Protein AF-A0A820RZW2-F1 (afdb_monomer)

Radius of gyration: 17.22 Å; Cα contacts (8 Å, |Δi|>4): 13; chains: 1; bounding box: 36×34×39 Å

Sequence (67 aa):
MSKEQLYDMFQNILTIKKFEHQMIFNSAQLDNNDEQAATIRRELDGRMKQAESLQRQRGLMPKFVHK

Secondary structure (DSSP, 8-state):
--HHHHHHHHHHHH---HHHHHHHHHHHT-SSHHHHHHHHHHHHHHHHHHHHHHHHGGGGSPP----

Solvent-accessible surface area (backbone atoms only — not comparable to full-atom values): 4062 Å² total; per-residue (Å²): 134,53,76,65,60,51,49,53,50,48,36,67,72,67,70,52,51,73,68,60,50,51,54,52,52,58,38,69,68,45,92,43,71,67,61,23,51,52,50,51,51,56,53,51,53,54,51,50,54,51,52,51,51,51,59,72,43,56,89,72,57,78,78,85,77,82,132

Organism: NCBI:txid433720

Mean predicted aligned error: 11.07 Å

Structure (mmCIF, N/CA/C/O backbone):
data_AF-A0A820RZW2-F1
#
_entry.id   AF-A0A820RZW2-F1
#
loop_
_atom_site.group_PDB
_atom_site.id
_atom_site.type_symbol
_atom_site.label_atom_id
_atom_site.label_alt_id
_atom_site.label_comp_id
_atom_site.label_asym_id
_atom_site.label_entity_id
_atom_site.label_seq_id
_atom_site.pdbx_PDB_ins_code
_atom_site.Cartn_x
_atom_site.Cartn_y
_atom_site.Cartn_z
_atom_site.occupancy
_atom_site.B_iso_or_equiv
_atom_site.auth_seq_id
_atom_site.auth_comp_id
_atom_site.auth_asym_id
_atom_site.auth_atom_id
_atom_site.pdbx_PDB_model_num
ATOM 1 N N . MET A 1 1 ? 11.033 28.571 -0.401 1.00 64.69 1 MET A N 1
ATOM 2 C CA . MET A 1 1 ? 10.115 27.469 -0.048 1.00 64.69 1 MET A CA 1
ATOM 3 C C . MET A 1 1 ? 10.928 26.208 0.137 1.00 64.69 1 MET A C 1
ATOM 5 O O . MET A 1 1 ? 11.619 25.819 -0.798 1.00 64.69 1 MET A O 1
ATOM 9 N N . SER A 1 2 ? 10.921 25.627 1.337 1.00 88.62 2 SER A N 1
ATOM 10 C CA . SER A 1 2 ? 11.613 24.360 1.603 1.00 88.62 2 SER A CA 1
ATOM 11 C C . SER A 1 2 ? 10.802 23.166 1.081 1.00 88.62 2 SER A C 1
ATOM 13 O O . SER A 1 2 ? 9.597 23.277 0.844 1.00 88.62 2 SER A O 1
ATOM 15 N N . LYS A 1 3 ? 11.455 22.007 0.915 1.00 78.56 3 LYS A N 1
ATOM 16 C CA . LYS A 1 3 ? 10.775 20.752 0.541 1.00 78.56 3 LYS A CA 1
ATOM 17 C C . LYS A 1 3 ? 9.659 20.382 1.522 1.00 78.56 3 LYS A C 1
ATOM 19 O O . LYS A 1 3 ? 8.617 19.915 1.083 1.00 78.56 3 LYS A O 1
ATOM 24 N N . GLU A 1 4 ? 9.863 20.613 2.816 1.00 83.38 4 GLU A N 1
ATOM 25 C CA . GLU A 1 4 ? 8.863 20.333 3.854 1.00 83.38 4 GLU A CA 1
ATOM 26 C C . GLU A 1 4 ? 7.651 21.259 3.744 1.00 83.38 4 GLU A C 1
ATOM 28 O O . GLU A 1 4 ? 6.524 20.781 3.753 1.00 83.38 4 GLU A O 1
ATOM 33 N N . GLN A 1 5 ? 7.867 22.558 3.515 1.00 80.19 5 GLN A N 1
ATOM 34 C CA . GLN A 1 5 ? 6.768 23.511 3.318 1.00 80.19 5 GLN A CA 1
ATOM 35 C C . GLN A 1 5 ? 5.932 23.174 2.081 1.00 80.19 5 GLN A C 1
ATOM 37 O O . GLN A 1 5 ? 4.709 23.287 2.102 1.00 80.19 5 GLN A O 1
ATOM 42 N N . LEU A 1 6 ? 6.586 22.727 1.007 1.00 82.88 6 LEU A N 1
ATOM 43 C CA . LEU A 1 6 ? 5.893 22.266 -0.191 1.00 82.88 6 LEU A CA 1
ATOM 44 C C . LEU A 1 6 ? 5.062 21.007 0.105 1.00 82.88 6 LEU A C 1
ATOM 46 O O . LEU A 1 6 ? 3.931 20.894 -0.357 1.00 82.88 6 LEU A O 1
ATOM 50 N N . TYR A 1 7 ? 5.609 20.083 0.900 1.00 77.81 7 TYR A N 1
ATOM 51 C CA . TYR A 1 7 ? 4.935 18.845 1.286 1.00 77.81 7 TYR A CA 1
ATOM 52 C C . TYR A 1 7 ? 3.682 19.116 2.130 1.00 77.81 7 TYR A C 1
ATOM 54 O O . TYR A 1 7 ? 2.623 18.565 1.835 1.00 77.81 7 TYR A O 1
ATOM 62 N N . ASP A 1 8 ? 3.770 20.023 3.104 1.00 80.31 8 ASP A N 1
ATOM 63 C CA . ASP A 1 8 ? 2.628 20.444 3.925 1.00 80.31 8 ASP A CA 1
ATOM 64 C C . ASP A 1 8 ? 1.561 21.169 3.093 1.00 80.31 8 ASP A C 1
ATOM 66 O O . ASP A 1 8 ? 0.364 20.924 3.253 1.00 80.31 8 ASP A O 1
ATOM 70 N N . MET A 1 9 ? 1.971 22.021 2.145 1.00 83.00 9 MET A N 1
ATOM 71 C CA . MET A 1 9 ? 1.037 22.656 1.209 1.00 83.00 9 MET A CA 1
ATOM 72 C C . MET A 1 9 ? 0.305 21.620 0.348 1.00 83.00 9 MET A C 1
ATOM 74 O O . MET A 1 9 ? -0.915 21.697 0.208 1.00 83.00 9 MET A O 1
ATOM 78 N N . PHE A 1 10 ? 1.015 20.624 -0.189 1.00 78.50 10 PHE A N 1
ATOM 79 C CA . PHE A 1 10 ? 0.396 19.555 -0.973 1.00 78.50 10 PHE A CA 1
ATOM 80 C C . PHE A 1 10 ? -0.547 18.685 -0.139 1.00 78.50 10 PHE A C 1
ATOM 82 O O . PHE A 1 10 ? -1.622 18.340 -0.626 1.00 78.50 10 PHE A O 1
ATOM 89 N N . GLN A 1 11 ? -0.205 18.368 1.112 1.00 74.00 11 GLN A N 1
ATOM 90 C CA . GLN A 1 11 ? -1.096 17.619 2.006 1.00 74.00 11 GLN A CA 1
ATOM 91 C C . GLN A 1 11 ? -2.390 18.378 2.303 1.00 74.00 11 GLN A C 1
ATOM 93 O O . GLN A 1 11 ? -3.469 17.784 2.266 1.00 74.00 11 GLN A O 1
ATOM 98 N N . ASN A 1 12 ? -2.293 19.688 2.530 1.00 76.50 12 ASN A N 1
ATOM 99 C CA . ASN A 1 12 ? -3.455 20.534 2.788 1.00 76.50 12 ASN A CA 1
ATOM 100 C C . ASN A 1 12 ? -4.356 20.690 1.555 1.00 76.50 12 ASN A C 1
ATOM 102 O O . ASN A 1 12 ? -5.575 20.695 1.696 1.00 76.50 12 ASN A O 1
ATOM 106 N N . ILE A 1 13 ? -3.780 20.787 0.351 1.00 78.25 13 ILE A N 1
ATOM 107 C CA . ILE A 1 13 ? -4.548 20.926 -0.898 1.00 78.25 13 ILE A CA 1
ATOM 108 C C . ILE A 1 13 ? -5.185 19.599 -1.314 1.00 78.25 13 ILE A C 1
ATOM 110 O O . ILE A 1 13 ? -6.342 19.568 -1.722 1.00 78.25 13 ILE A O 1
ATOM 114 N N . LEU A 1 14 ? -4.434 18.498 -1.237 1.00 71.81 14 LEU A N 1
ATOM 115 C CA . LEU A 1 14 ? -4.898 17.204 -1.731 1.00 71.81 14 LEU A CA 1
ATOM 116 C C . LEU A 1 14 ? -5.787 16.478 -0.720 1.00 71.81 14 LEU A C 1
ATOM 118 O O . LEU A 1 14 ? -6.505 15.564 -1.108 1.00 71.81 14 LEU A O 1
ATOM 122 N N . THR A 1 15 ? -5.763 16.846 0.567 1.00 74.50 15 THR A N 1
ATOM 123 C CA . THR A 1 15 ? -6.455 16.139 1.669 1.00 74.50 15 THR A CA 1
ATOM 124 C C . THR A 1 15 ? -6.127 14.641 1.777 1.00 74.50 15 THR A C 1
ATOM 126 O O . THR A 1 15 ? -6.760 13.907 2.535 1.00 74.50 15 THR A O 1
ATOM 129 N N . ILE A 1 16 ? -5.106 14.179 1.053 1.00 67.81 16 ILE A N 1
ATOM 130 C CA . ILE A 1 16 ? -4.633 12.797 1.054 1.00 67.81 16 ILE A CA 1
ATOM 131 C C . ILE A 1 16 ? -3.681 12.630 2.235 1.00 67.81 16 ILE A C 1
ATOM 133 O O . ILE A 1 16 ? -2.713 13.381 2.387 1.00 67.81 16 ILE A O 1
ATOM 137 N N . LYS A 1 17 ? -3.923 11.625 3.082 1.00 74.12 17 LYS A N 1
ATOM 138 C CA . LYS A 1 17 ? -3.044 11.364 4.228 1.00 74.12 17 LYS A CA 1
ATOM 139 C C . LYS A 1 17 ? -1.672 10.905 3.731 1.00 74.12 17 LYS A C 1
ATOM 141 O O . LYS A 1 17 ? -1.577 10.139 2.775 1.00 74.12 17 LYS A O 1
ATOM 146 N N . LYS A 1 18 ? -0.601 11.286 4.438 1.00 72.56 18 LYS A N 1
ATOM 147 C CA . LYS A 1 18 ? 0.798 10.922 4.112 1.00 72.56 18 LYS A CA 1
ATOM 148 C C . LYS A 1 18 ? 0.981 9.444 3.738 1.00 72.56 18 LYS A C 1
ATOM 150 O O . LYS A 1 18 ? 1.682 9.128 2.784 1.00 72.56 18 LYS A O 1
ATOM 155 N N . PHE A 1 19 ? 0.327 8.553 4.482 1.00 75.75 19 PHE A N 1
ATOM 156 C CA . PHE A 1 19 ? 0.360 7.110 4.246 1.00 75.75 19 PHE A CA 1
ATOM 157 C C . PHE A 1 19 ? -0.247 6.714 2.891 1.00 75.75 19 PHE A C 1
ATOM 159 O O . PHE A 1 19 ? 0.350 5.938 2.153 1.00 75.75 19 PHE A O 1
ATOM 166 N N . GLU A 1 20 ? -1.395 7.290 2.531 1.00 74.94 20 GLU A N 1
ATOM 167 C CA . GLU A 1 20 ? -2.082 7.013 1.264 1.00 74.94 20 GLU A CA 1
ATOM 168 C C . GLU A 1 20 ? -1.258 7.494 0.071 1.00 74.94 20 GLU A C 1
ATOM 170 O O . GLU A 1 20 ? -1.123 6.784 -0.922 1.00 74.94 20 GLU A O 1
ATOM 175 N N . HIS A 1 21 ? -0.650 8.676 0.201 1.00 78.88 21 HIS A N 1
ATOM 176 C CA . HIS A 1 21 ? 0.259 9.198 -0.811 1.00 78.88 21 HIS A CA 1
ATOM 177 C C . HIS A 1 21 ? 1.475 8.281 -0.998 1.00 78.88 21 HIS A C 1
ATOM 179 O O . HIS A 1 21 ? 1.821 7.946 -2.127 1.00 78.88 21 HIS A O 1
ATOM 185 N N . GLN A 1 22 ? 2.108 7.834 0.094 1.00 78.44 22 GLN A N 1
ATOM 186 C CA . GLN A 1 22 ? 3.281 6.955 0.026 1.00 78.44 22 GLN A CA 1
ATOM 187 C C . GLN A 1 22 ? 2.971 5.620 -0.662 1.00 78.44 22 GLN A C 1
ATOM 189 O O . GLN A 1 22 ? 3.781 5.096 -1.418 1.00 78.44 22 GLN A O 1
ATOM 194 N N . MET A 1 23 ? 1.788 5.079 -0.415 1.00 77.12 23 MET A N 1
ATOM 195 C CA . MET A 1 23 ? 1.320 3.815 -0.969 1.00 77.12 23 MET A CA 1
ATOM 196 C C . MET A 1 23 ? 1.080 3.894 -2.486 1.00 77.12 23 MET A C 1
ATOM 198 O O . MET A 1 23 ? 1.500 3.005 -3.230 1.00 77.12 23 MET A O 1
ATOM 202 N N . ILE A 1 24 ? 0.482 4.996 -2.956 1.00 74.62 24 ILE A N 1
ATOM 203 C CA . ILE A 1 24 ? 0.335 5.286 -4.391 1.00 74.62 24 ILE A CA 1
ATOM 204 C C . ILE A 1 24 ? 1.707 5.519 -5.025 1.00 74.62 24 ILE A C 1
ATOM 206 O O . ILE A 1 24 ? 1.997 4.946 -6.069 1.00 74.62 24 ILE A O 1
ATOM 210 N N . PHE A 1 25 ? 2.568 6.303 -4.374 1.00 79.44 25 PHE A N 1
ATOM 211 C CA . PHE A 1 25 ? 3.919 6.585 -4.851 1.00 79.44 25 PHE A CA 1
ATOM 212 C C . PHE A 1 25 ? 4.745 5.304 -5.030 1.00 79.44 25 PHE A C 1
ATOM 214 O O . PHE A 1 25 ? 5.324 5.103 -6.090 1.00 79.44 25 PHE A O 1
ATOM 221 N N . ASN A 1 26 ? 4.731 4.393 -4.052 1.00 78.19 26 ASN A N 1
ATOM 222 C CA . ASN A 1 26 ? 5.431 3.108 -4.147 1.00 78.19 26 ASN A CA 1
ATOM 223 C C . ASN A 1 26 ? 4.874 2.226 -5.277 1.00 78.19 26 ASN A C 1
ATOM 225 O O . ASN A 1 26 ? 5.635 1.566 -5.973 1.00 78.19 26 ASN A O 1
ATOM 229 N N .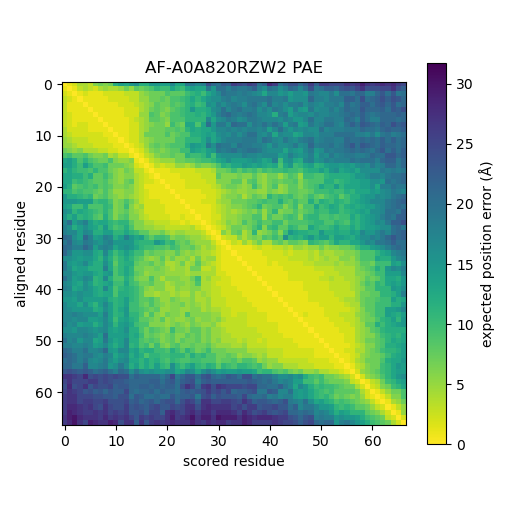 SER A 1 27 ? 3.554 2.230 -5.486 1.00 75.62 27 SER A N 1
ATOM 230 C CA . SER A 1 27 ? 2.928 1.482 -6.588 1.00 75.62 27 SER A CA 1
ATOM 231 C C . SER A 1 27 ? 3.276 2.088 -7.955 1.00 75.62 27 SER A C 1
ATOM 233 O O . SER A 1 27 ? 3.448 1.368 -8.936 1.00 75.62 27 SER A O 1
ATOM 235 N N . ALA A 1 28 ? 3.410 3.416 -8.019 1.00 76.88 28 ALA A N 1
ATOM 236 C CA . ALA A 1 28 ? 3.795 4.166 -9.213 1.00 76.88 28 ALA A CA 1
ATOM 237 C C . ALA A 1 28 ? 5.260 3.948 -9.633 1.00 76.88 28 ALA A C 1
ATOM 239 O O . ALA A 1 28 ? 5.606 4.239 -10.772 1.00 76.88 28 ALA A O 1
ATOM 240 N N . GLN A 1 29 ? 6.103 3.439 -8.729 1.00 78.06 29 GLN A N 1
ATOM 241 C CA . 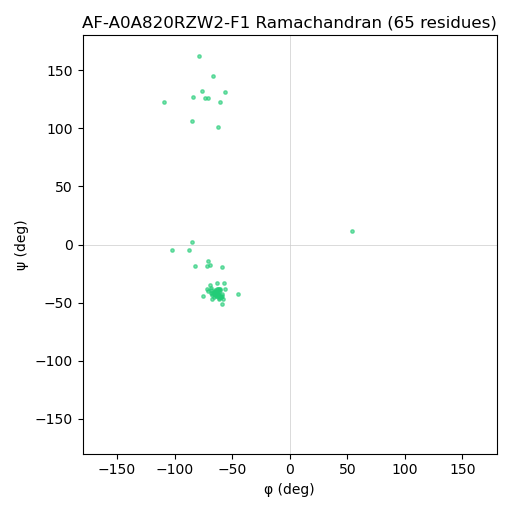GLN A 1 29 ? 7.512 3.126 -8.990 1.00 78.06 29 GLN A CA 1
ATOM 242 C C . GLN A 1 29 ? 7.744 1.719 -9.557 1.00 78.06 29 GLN A C 1
ATOM 244 O O . GLN A 1 29 ? 8.884 1.381 -9.853 1.00 78.06 29 GLN A O 1
ATOM 249 N N . LEU A 1 30 ? 6.706 0.887 -9.670 1.00 79.69 30 LEU A N 1
ATOM 250 C CA . LEU A 1 30 ? 6.845 -0.453 -10.236 1.00 79.69 30 LEU A CA 1
ATOM 251 C C . LEU A 1 30 ? 7.023 -0.358 -11.757 1.00 79.69 30 LEU A C 1
ATOM 253 O O . LEU A 1 30 ? 6.190 0.233 -12.441 1.00 79.69 30 LEU A O 1
ATOM 257 N N . ASP A 1 31 ? 8.091 -0.967 -12.274 1.00 76.81 31 ASP A N 1
ATOM 258 C CA . ASP A 1 31 ? 8.469 -0.897 -13.694 1.00 76.81 31 ASP A CA 1
ATOM 259 C C . ASP A 1 31 ? 7.528 -1.700 -14.613 1.00 76.81 31 ASP A C 1
ATOM 261 O O . ASP A 1 31 ? 7.494 -1.486 -15.826 1.00 76.81 31 ASP A O 1
ATOM 265 N N . ASN A 1 32 ? 6.753 -2.629 -14.043 1.00 87.62 32 ASN A N 1
ATOM 266 C CA . ASN A 1 32 ? 5.778 -3.445 -14.757 1.00 87.62 32 ASN A CA 1
ATOM 267 C C . ASN A 1 32 ? 4.342 -3.029 -14.399 1.00 87.62 32 ASN A C 1
ATOM 269 O O . ASN A 1 32 ? 3.916 -3.106 -13.243 1.00 87.62 32 ASN A O 1
ATOM 273 N N . ASN A 1 33 ? 3.566 -2.665 -15.422 1.00 78.69 33 ASN A N 1
ATOM 274 C CA . ASN A 1 33 ? 2.164 -2.263 -15.296 1.00 78.69 33 ASN A CA 1
ATOM 275 C C . ASN A 1 33 ? 1.281 -3.337 -14.635 1.00 78.69 33 ASN A C 1
ATOM 277 O O . ASN A 1 33 ? 0.356 -2.996 -13.896 1.00 78.69 33 ASN A O 1
ATOM 281 N N . ASP A 1 34 ? 1.571 -4.623 -14.848 1.00 85.56 34 ASP A N 1
ATOM 282 C CA . ASP A 1 34 ? 0.800 -5.713 -14.239 1.00 85.56 34 ASP A CA 1
ATOM 283 C C . ASP A 1 34 ? 1.076 -5.829 -12.732 1.00 85.56 34 ASP A C 1
ATOM 285 O O . ASP A 1 34 ? 0.154 -6.031 -11.936 1.00 85.56 34 ASP A O 1
ATOM 289 N N . GLU A 1 35 ? 2.329 -5.626 -12.313 1.00 82.88 35 GLU A N 1
ATOM 290 C CA . GLU A 1 35 ? 2.716 -5.598 -10.896 1.00 82.88 35 GLU A CA 1
ATOM 291 C C . GLU A 1 35 ? 2.138 -4.373 -10.183 1.00 82.88 35 GLU A C 1
ATOM 293 O O . GLU A 1 35 ? 1.638 -4.472 -9.054 1.00 82.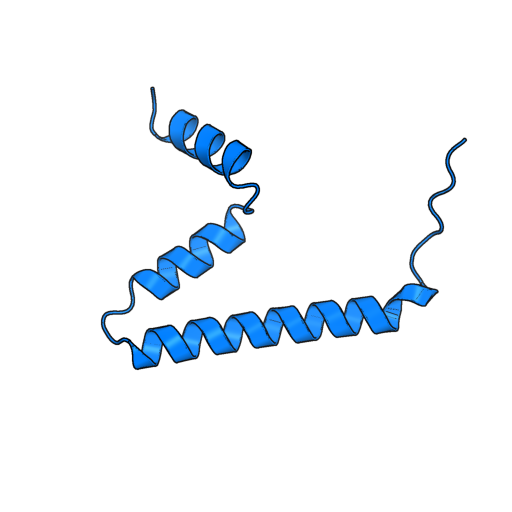88 35 GLU A O 1
ATOM 298 N N . GLN A 1 36 ? 2.131 -3.225 -10.864 1.00 81.25 36 GLN A N 1
ATOM 299 C CA . GLN A 1 36 ? 1.453 -2.022 -10.397 1.00 81.25 36 GLN A CA 1
ATOM 300 C C . GLN A 1 36 ? -0.043 -2.271 -10.192 1.00 81.25 36 GLN A C 1
ATOM 302 O O . GLN A 1 36 ? -0.575 -2.007 -9.10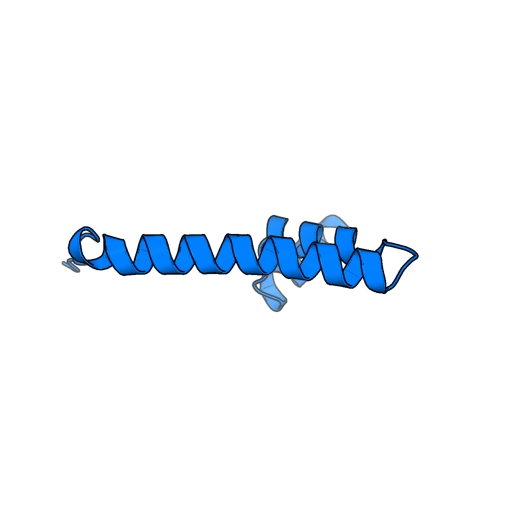9 1.00 81.25 36 GLN A O 1
ATOM 307 N N . ALA A 1 37 ? -0.724 -2.830 -11.195 1.00 81.81 37 ALA A N 1
ATOM 308 C CA . ALA A 1 37 ? -2.148 -3.125 -11.116 1.00 81.81 37 ALA A CA 1
ATOM 309 C C . ALA A 1 37 ? -2.466 -4.130 -9.996 1.00 81.81 37 ALA A C 1
ATOM 311 O O . ALA A 1 37 ? -3.447 -3.949 -9.268 1.00 81.81 37 ALA A O 1
ATOM 312 N N . ALA A 1 38 ? -1.639 -5.164 -9.815 1.00 87.06 38 ALA A N 1
ATOM 313 C CA . ALA A 1 38 ? -1.795 -6.142 -8.740 1.00 87.06 38 ALA A CA 1
ATOM 314 C C . ALA A 1 38 ? -1.650 -5.505 -7.346 1.00 87.06 38 ALA A C 1
ATOM 316 O O . ALA A 1 38 ? -2.435 -5.806 -6.441 1.00 87.06 38 ALA A O 1
ATOM 317 N N . THR A 1 39 ? -0.691 -4.593 -7.180 1.00 83.19 39 THR A N 1
ATOM 318 C CA . THR A 1 39 ? -0.446 -3.891 -5.911 1.00 83.19 39 THR A CA 1
ATOM 319 C C . THR A 1 39 ? -1.603 -2.959 -5.555 1.00 83.19 39 THR A C 1
ATOM 321 O O . THR A 1 39 ? -2.126 -3.028 -4.440 1.00 83.19 39 THR A O 1
ATOM 324 N N . ILE A 1 40 ? -2.079 -2.161 -6.519 1.00 85.50 40 ILE A N 1
ATOM 325 C CA . ILE A 1 40 ? -3.226 -1.259 -6.328 1.00 85.50 40 ILE A CA 1
ATOM 326 C C . ILE A 1 40 ? -4.489 -2.050 -5.961 1.00 85.50 40 ILE A C 1
ATOM 328 O O . ILE A 1 40 ? -5.200 -1.673 -5.029 1.00 85.50 40 ILE A O 1
ATOM 332 N N . ARG A 1 41 ? -4.763 -3.168 -6.650 1.00 91.94 41 ARG A N 1
ATOM 333 C CA . ARG A 1 41 ? -5.925 -4.028 -6.359 1.00 91.94 41 ARG A CA 1
ATOM 334 C C . ARG A 1 41 ? -5.873 -4.605 -4.947 1.00 91.94 41 ARG A C 1
ATOM 336 O O . ARG A 1 41 ? -6.862 -4.524 -4.227 1.00 91.94 41 ARG A O 1
ATOM 343 N N . ARG A 1 42 ? -4.719 -5.135 -4.525 1.00 89.88 42 ARG A N 1
ATOM 344 C CA . ARG A 1 42 ? -4.544 -5.710 -3.180 1.00 89.88 42 ARG A CA 1
ATOM 345 C C . ARG A 1 42 ? -4.832 -4.689 -2.080 1.00 89.88 42 ARG A C 1
ATOM 347 O O . ARG A 1 42 ? -5.479 -5.011 -1.086 1.00 89.88 42 ARG A O 1
ATOM 354 N N . GLU A 1 43 ? -4.348 -3.469 -2.257 1.00 87.19 43 GLU A N 1
ATOM 355 C CA . GLU A 1 43 ? -4.548 -2.397 -1.289 1.00 87.19 43 GLU A CA 1
ATOM 356 C C . GLU A 1 43 ? -5.999 -1.894 -1.272 1.00 87.19 43 GLU A C 1
ATOM 358 O O . GLU A 1 43 ? -6.583 -1.689 -0.203 1.00 87.19 43 GLU A O 1
ATOM 363 N N . LEU A 1 44 ? -6.623 -1.770 -2.449 1.00 88.31 44 LEU A N 1
ATOM 364 C CA . LEU A 1 44 ? -8.044 -1.447 -2.576 1.00 88.31 44 LEU A CA 1
ATOM 365 C C . LEU A 1 44 ? -8.920 -2.491 -1.865 1.00 88.31 44 LEU A C 1
ATOM 367 O O . LEU A 1 44 ? -9.814 -2.121 -1.102 1.00 88.31 44 LEU A O 1
ATOM 371 N N . ASP A 1 45 ? -8.628 -3.780 -2.045 1.00 92.56 45 ASP A N 1
ATOM 372 C CA . ASP A 1 45 ? -9.327 -4.872 -1.360 1.00 92.56 45 ASP A CA 1
ATOM 373 C C . ASP A 1 45 ? -9.179 -4.779 0.166 1.00 92.56 45 ASP A C 1
ATOM 375 O O . ASP A 1 45 ? -10.139 -5.010 0.909 1.00 92.56 45 ASP A O 1
ATOM 379 N N . GLY A 1 46 ? -7.992 -4.404 0.656 1.00 89.38 46 GLY A N 1
ATOM 380 C CA . GLY A 1 46 ? -7.746 -4.149 2.077 1.00 89.38 46 GLY A CA 1
ATOM 381 C C . GLY A 1 46 ? -8.640 -3.035 2.630 1.00 89.38 46 GLY A C 1
ATOM 382 O O . GLY A 1 46 ? -9.271 -3.203 3.678 1.00 89.38 46 GLY A O 1
ATOM 383 N N . ARG A 1 47 ? -8.759 -1.926 1.892 1.00 85.12 47 ARG A N 1
ATOM 384 C CA . ARG A 1 47 ? -9.622 -0.788 2.249 1.00 85.12 47 ARG A CA 1
ATOM 385 C C . ARG A 1 47 ? -11.104 -1.134 2.226 1.00 85.12 47 ARG A C 1
ATOM 387 O O . ARG A 1 47 ? -11.820 -0.752 3.151 1.00 85.12 47 ARG A O 1
ATOM 394 N N . MET A 1 48 ? -11.565 -1.872 1.216 1.00 88.75 48 MET A N 1
ATOM 395 C CA . MET A 1 48 ? -12.965 -2.302 1.132 1.00 88.75 48 MET A CA 1
ATOM 396 C C . MET A 1 48 ? -13.347 -3.175 2.329 1.00 88.75 48 MET A C 1
ATOM 398 O O . MET A 1 48 ? -14.352 -2.905 2.984 1.00 88.75 48 MET A O 1
ATOM 402 N N . LYS A 1 49 ? -12.498 -4.136 2.713 1.00 89.25 49 LYS A N 1
ATOM 403 C CA . LYS A 1 49 ? -12.737 -4.977 3.901 1.00 89.25 49 LYS A CA 1
ATOM 404 C C . LYS A 1 49 ? -12.830 -4.168 5.197 1.00 89.25 49 LYS A C 1
ATOM 406 O O . LYS A 1 49 ? -13.653 -4.488 6.057 1.00 89.25 49 LYS A O 1
ATOM 411 N N . GLN A 1 50 ? -12.006 -3.129 5.352 1.00 84.88 50 GLN A N 1
ATOM 412 C CA . GLN A 1 50 ? -12.080 -2.217 6.500 1.00 84.88 50 GLN A CA 1
ATOM 413 C C . GLN A 1 50 ? -13.367 -1.382 6.484 1.00 84.88 50 GLN A C 1
ATOM 415 O O . GLN A 1 50 ? -14.013 -1.223 7.516 1.00 84.88 50 GLN A O 1
ATOM 420 N N . ALA A 1 51 ? -13.779 -0.874 5.322 1.00 83.06 51 ALA A N 1
ATOM 421 C CA . ALA A 1 51 ? -15.034 -0.140 5.194 1.00 83.06 51 ALA A CA 1
ATOM 422 C C . ALA A 1 51 ? -16.245 -1.029 5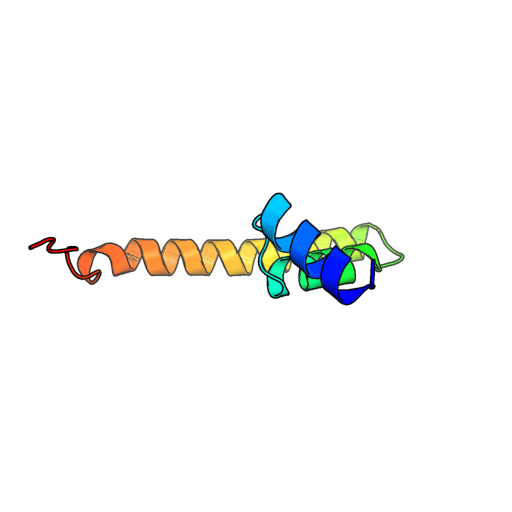.525 1.00 83.06 51 ALA A C 1
ATOM 424 O O . ALA A 1 51 ? -17.128 -0.612 6.274 1.00 83.06 51 ALA A O 1
ATOM 425 N N . GLU A 1 52 ? -16.255 -2.274 5.049 1.00 87.56 52 GLU A N 1
ATOM 426 C CA . GLU A 1 52 ? -17.286 -3.263 5.374 1.00 87.56 52 GLU A CA 1
ATOM 427 C C . GLU A 1 52 ? -17.295 -3.639 6.860 1.00 87.56 52 GLU A C 1
ATOM 429 O O . GLU A 1 52 ? -18.362 -3.804 7.456 1.00 87.56 52 GLU A O 1
ATOM 434 N N . SER A 1 53 ? -16.126 -3.803 7.491 1.00 85.62 53 SER A N 1
ATOM 435 C CA . SER A 1 53 ? -16.055 -4.097 8.928 1.00 85.62 53 SER A CA 1
ATOM 436 C C . SER A 1 53 ? -16.598 -2.934 9.756 1.00 85.62 53 SER A C 1
ATOM 438 O O . SER A 1 53 ? -17.422 -3.161 10.642 1.00 85.62 53 SER A O 1
ATOM 440 N N . LEU A 1 54 ? -16.242 -1.697 9.403 1.00 80.31 54 LEU A N 1
ATOM 441 C CA . LEU A 1 54 ? -16.795 -0.490 10.012 1.00 80.31 54 LEU A CA 1
ATOM 442 C C . LEU A 1 54 ? -18.302 -0.386 9.778 1.00 80.31 54 LEU A C 1
ATOM 444 O O . LEU A 1 54 ? -19.036 -0.076 10.712 1.00 80.31 54 LEU A O 1
ATOM 448 N N . GLN A 1 55 ? -18.783 -0.687 8.567 1.00 78.00 55 GLN A N 1
ATOM 449 C CA . GLN A 1 55 ? -20.209 -0.700 8.242 1.00 78.00 55 GLN A CA 1
ATOM 450 C C . GLN A 1 55 ? -20.977 -1.701 9.110 1.00 78.00 55 GLN A C 1
ATOM 452 O O . GLN A 1 55 ? -22.016 -1.348 9.665 1.00 78.00 55 GLN A O 1
ATOM 457 N N . ARG A 1 56 ? -20.449 -2.917 9.288 1.00 81.56 56 ARG A N 1
ATOM 458 C CA . ARG A 1 56 ? -21.025 -3.929 10.190 1.00 81.56 56 ARG A CA 1
ATOM 459 C C . ARG A 1 56 ? -21.007 -3.483 11.654 1.00 81.56 56 ARG A C 1
ATOM 461 O O . ARG A 1 56 ? -21.928 -3.799 12.398 1.00 81.56 56 ARG A O 1
ATOM 468 N N . GLN A 1 57 ? -19.998 -2.715 12.058 1.00 76.19 57 GLN A N 1
ATOM 469 C CA . GLN A 1 57 ? -19.863 -2.169 13.410 1.00 76.19 57 GLN A CA 1
ATOM 470 C C . GLN A 1 57 ? -20.621 -0.847 13.628 1.00 76.19 57 GLN A C 1
ATOM 472 O O . GLN A 1 57 ? -20.575 -0.309 14.730 1.00 76.19 57 GLN A O 1
ATOM 477 N N . ARG A 1 58 ? -21.366 -0.313 12.644 1.00 61.50 58 ARG A N 1
ATOM 478 C CA . ARG A 1 58 ? -22.074 0.982 12.772 1.00 61.50 58 ARG A CA 1
ATOM 479 C C . ARG A 1 58 ? -23.093 1.053 13.913 1.00 61.50 58 ARG A C 1
ATOM 481 O O . ARG A 1 58 ? -23.410 2.154 14.348 1.00 61.50 58 ARG A O 1
ATOM 488 N N . GLY A 1 59 ? -23.559 -0.083 14.436 1.00 60.41 59 GLY A N 1
ATOM 489 C CA . GLY A 1 59 ? -24.379 -0.133 15.655 1.00 60.41 59 GLY A CA 1
ATOM 490 C C . GLY A 1 59 ? -23.621 0.177 16.957 1.00 60.41 59 GLY A C 1
ATOM 491 O O . GLY A 1 59 ? -24.257 0.430 17.974 1.00 60.41 59 GLY A O 1
ATOM 492 N N . LEU A 1 60 ? -22.283 0.173 16.933 1.00 59.97 60 LEU A N 1
ATOM 493 C CA . LEU A 1 60 ? -21.394 0.422 18.078 1.00 59.97 60 LEU A CA 1
ATOM 494 C C . LEU A 1 6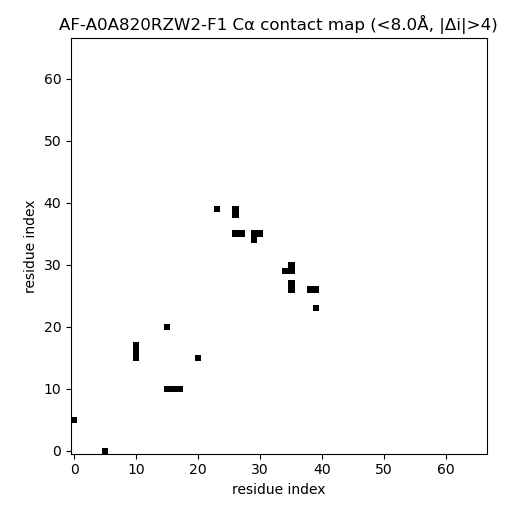0 ? -20.783 1.831 18.072 1.00 59.97 60 LEU A C 1
ATOM 496 O O . LEU A 1 60 ? -20.071 2.189 19.009 1.00 59.97 60 LEU A O 1
ATOM 500 N N . MET A 1 61 ? -21.025 2.639 17.032 1.00 63.97 61 MET A N 1
ATOM 501 C CA . MET A 1 61 ? -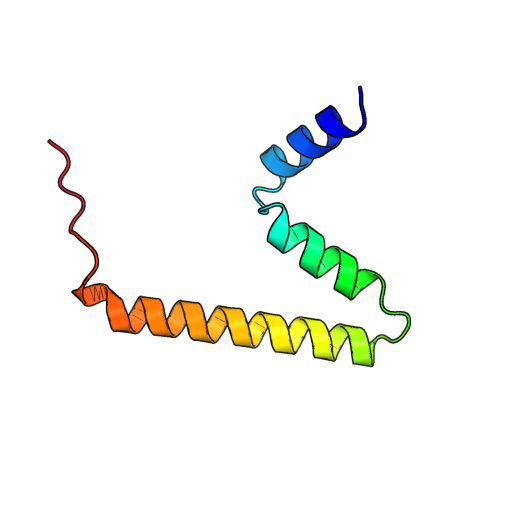20.508 4.007 16.998 1.00 63.97 61 MET A CA 1
ATOM 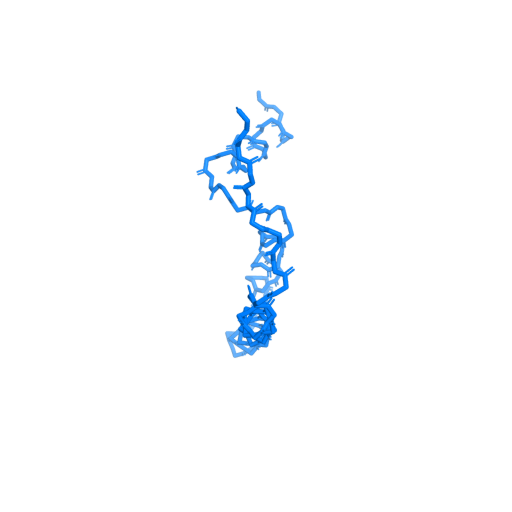502 C C . MET A 1 61 ? -21.262 4.873 18.020 1.00 63.97 61 MET A C 1
ATOM 504 O O . MET A 1 61 ? -22.494 4.943 17.957 1.00 63.97 61 MET A O 1
ATOM 508 N N . PRO A 1 62 ? -20.558 5.558 18.943 1.00 68.94 62 PRO A N 1
ATOM 509 C CA . PRO A 1 62 ? -21.193 6.473 19.879 1.00 68.94 62 PRO A CA 1
ATOM 510 C C . PRO A 1 62 ? -21.983 7.530 19.111 1.00 68.94 62 PRO A C 1
ATOM 512 O O . PRO A 1 62 ? -21.464 8.148 18.178 1.00 68.94 62 PRO A O 1
ATOM 515 N N . LYS A 1 63 ? -23.243 7.756 19.497 1.00 66.94 63 LYS A N 1
ATOM 516 C CA . LYS A 1 63 ? -23.997 8.897 18.975 1.00 66.94 63 LYS A CA 1
ATOM 517 C C . LYS A 1 63 ? -23.242 10.156 19.380 1.00 66.94 63 LYS A C 1
ATOM 519 O O . LYS A 1 63 ? -23.011 10.374 20.568 1.00 66.94 63 LYS A O 1
ATOM 524 N N . PHE A 1 64 ? -22.856 10.965 18.400 1.00 70.81 64 PHE A N 1
ATOM 525 C CA . PHE A 1 64 ? -22.305 12.285 18.666 1.00 70.81 64 PHE A CA 1
ATOM 526 C C . PHE A 1 64 ? -23.382 13.109 19.374 1.00 70.81 64 PHE A C 1
ATOM 528 O O . PHE A 1 64 ? -24.331 13.580 18.754 1.00 70.81 64 PHE A O 1
ATOM 535 N N . VAL A 1 65 ? -23.259 13.231 20.692 1.00 67.00 65 VAL A N 1
ATOM 536 C CA . VAL A 1 65 ? -24.039 14.168 21.494 1.00 67.00 65 VAL A CA 1
ATOM 537 C C . VAL A 1 65 ? -23.315 15.507 21.451 1.00 67.00 65 VAL A C 1
ATOM 539 O O . VAL A 1 65 ? -22.250 15.661 22.0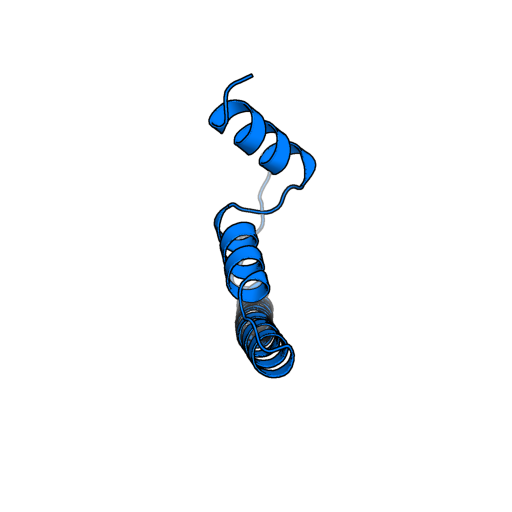43 1.00 67.00 65 VAL A O 1
ATOM 542 N N . HIS A 1 66 ? -23.867 16.464 20.708 1.00 65.06 66 HIS A N 1
ATOM 543 C CA . HIS A 1 66 ? -23.544 17.875 20.913 1.00 65.06 66 HIS A CA 1
ATOM 544 C C . HIS A 1 66 ? -24.288 18.357 22.166 1.00 65.06 66 HIS A C 1
ATOM 546 O O . HIS A 1 66 ? -25.475 18.060 22.317 1.00 65.06 66 HIS A O 1
ATOM 552 N N . LYS A 1 67 ? -23.579 19.049 23.064 1.00 54.06 67 LYS A N 1
ATOM 553 C CA . LYS A 1 67 ? -24.175 19.863 24.132 1.00 54.06 67 LYS A CA 1
ATOM 554 C C . LYS A 1 67 ? -24.339 21.294 23.649 1.00 54.06 67 LYS A C 1
ATOM 556 O O . LYS A 1 67 ? -23.459 21.732 22.877 1.00 54.06 67 LYS A O 1
#

InterPro domains:
  IPR033227 Calcium-dependent secretion activator [PTHR12166] (1-67)

pLDDT: mean 78.26, std 8.31, range [54.06, 92.56]

Foldseek 3Di:
DDPVVVVVVCCVVVVQDPVRVVQLVVLVPDPDPVSSVVSVVVVVVVVVVVVVVVVVCVVVDDDPDDD